Protein AF-A0A8X6FTD4-F1 (afdb_monomer)

Structure (mmCIF, N/CA/C/O backbone):
data_AF-A0A8X6FTD4-F1
#
_entry.id   AF-A0A8X6FTD4-F1
#
loop_
_atom_site.group_PDB
_atom_site.id
_atom_site.type_symbol
_atom_site.label_atom_id
_atom_site.label_alt_id
_atom_site.label_comp_id
_atom_site.label_asym_id
_atom_site.label_entity_id
_atom_site.label_seq_id
_atom_site.pdbx_PDB_ins_code
_atom_site.Cartn_x
_atom_site.Cartn_y
_atom_site.Cartn_z
_atom_site.occupancy
_atom_site.B_iso_or_equiv
_atom_site.auth_seq_id
_atom_site.auth_comp_id
_atom_site.auth_asym_id
_atom_site.auth_atom_id
_atom_site.pdbx_PDB_model_num
ATOM 1 N N . MET A 1 1 ? -2.371 -0.658 11.618 1.00 92.00 1 MET A N 1
ATOM 2 C CA . MET A 1 1 ? -3.410 -0.978 12.614 1.00 92.00 1 MET A CA 1
ATOM 3 C C . MET A 1 1 ? -3.748 0.260 13.423 1.00 92.00 1 MET A C 1
ATOM 5 O O . MET A 1 1 ? -2.853 1.055 13.684 1.00 92.00 1 MET A O 1
ATOM 9 N N . ASP A 1 2 ? -5.018 0.422 13.774 1.00 96.94 2 ASP A N 1
ATOM 10 C CA . ASP A 1 2 ? -5.541 1.412 14.714 1.00 96.94 2 ASP A CA 1
ATOM 11 C C . ASP A 1 2 ? -6.190 0.680 15.895 1.00 96.94 2 ASP A C 1
ATOM 13 O O . ASP A 1 2 ? -7.326 0.222 15.815 1.00 96.94 2 ASP A O 1
ATOM 17 N N . GLN A 1 3 ? -5.447 0.540 16.994 1.00 96.56 3 GLN A N 1
ATOM 18 C CA . GLN A 1 3 ? -5.896 -0.225 18.162 1.00 96.56 3 GLN A CA 1
ATOM 19 C C . GLN A 1 3 ? -6.945 0.512 19.007 1.00 96.56 3 GLN A C 1
ATOM 21 O O . GLN A 1 3 ? -7.425 -0.047 19.988 1.00 96.56 3 GLN A O 1
ATOM 26 N N . SER A 1 4 ? -7.301 1.749 18.644 1.00 97.31 4 SER A N 1
ATOM 27 C CA . SER A 1 4 ? -8.385 2.484 19.303 1.00 97.31 4 SER A CA 1
ATOM 28 C C . SER A 1 4 ? -9.783 2.056 18.838 1.00 97.31 4 SER A C 1
ATOM 30 O O . SER A 1 4 ? -10.765 2.408 19.483 1.00 97.31 4 SER A O 1
ATOM 32 N N . VAL A 1 5 ? -9.879 1.285 17.747 1.00 97.75 5 VAL A N 1
ATOM 33 C CA . VAL A 1 5 ? -11.137 0.787 17.169 1.00 97.75 5 VAL A CA 1
ATOM 34 C C . VAL A 1 5 ? -11.342 -0.676 17.553 1.00 97.75 5 VAL A C 1
ATOM 36 O O . VAL A 1 5 ? -10.403 -1.467 17.495 1.00 97.75 5 VAL A O 1
ATOM 39 N N . TYR A 1 6 ? -12.557 -1.071 17.940 1.00 97.81 6 TYR A N 1
ATOM 40 C CA . TYR A 1 6 ? -12.840 -2.477 18.226 1.00 97.81 6 TYR A CA 1
ATOM 41 C C . TYR A 1 6 ? -13.009 -3.270 16.914 1.00 97.81 6 TYR A C 1
ATOM 43 O O . TYR A 1 6 ? -13.801 -2.873 16.057 1.00 97.81 6 TYR A O 1
ATOM 51 N N . PRO A 1 7 ? -12.314 -4.408 16.724 1.00 97.19 7 PRO A N 1
ATOM 52 C CA . PRO A 1 7 ? -12.304 -5.119 15.443 1.00 97.19 7 PRO A CA 1
ATOM 53 C C . PRO A 1 7 ? -13.667 -5.681 15.025 1.00 97.19 7 PRO A C 1
ATOM 55 O O . PRO A 1 7 ? -13.900 -5.847 13.832 1.00 97.19 7 PRO A O 1
ATOM 58 N N . CYS A 1 8 ? -14.567 -5.976 15.970 1.00 97.69 8 CYS A N 1
ATOM 59 C CA . CYS A 1 8 ? -15.913 -6.452 15.637 1.00 97.69 8 CYS A CA 1
ATOM 60 C C . CYS A 1 8 ? -16.863 -5.324 15.202 1.00 97.69 8 CYS A C 1
ATOM 62 O O . CYS A 1 8 ? -17.918 -5.622 14.652 1.00 97.69 8 CYS A O 1
ATOM 64 N N . GLU A 1 9 ? -16.516 -4.060 15.461 1.00 97.88 9 GLU A N 1
ATOM 65 C CA . GLU A 1 9 ? -17.309 -2.898 15.040 1.00 97.88 9 GLU A CA 1
ATOM 66 C C . GLU A 1 9 ? -16.866 -2.402 13.661 1.00 97.88 9 GLU A C 1
ATOM 68 O O . GLU A 1 9 ? -17.701 -2.200 12.783 1.00 97.88 9 GLU A O 1
ATOM 73 N N . ASP A 1 10 ? -15.553 -2.264 13.448 1.00 97.69 10 ASP A N 1
ATOM 74 C CA . ASP A 1 10 ? -14.978 -1.905 12.150 1.00 97.69 10 ASP A CA 1
ATOM 75 C C . ASP A 1 10 ? -13.591 -2.538 11.978 1.00 97.69 10 ASP A C 1
ATOM 77 O O . ASP A 1 10 ? -12.547 -1.983 12.341 1.00 97.69 10 ASP A O 1
ATOM 81 N N . PHE A 1 11 ? -13.581 -3.739 11.402 1.00 97.94 11 PHE A N 1
ATOM 82 C CA . PHE A 1 11 ? -12.346 -4.475 11.156 1.00 97.94 11 PHE A CA 1
ATOM 83 C C . PHE A 1 11 ? -11.428 -3.768 10.150 1.00 97.94 11 PHE A C 1
ATOM 85 O O . PHE A 1 11 ? -10.202 -3.857 10.265 1.00 97.94 11 PHE A O 1
ATOM 92 N N . TYR A 1 12 ? -11.997 -3.060 9.168 1.00 96.12 12 TYR A N 1
ATOM 93 C CA . TYR A 1 12 ? -11.214 -2.371 8.146 1.00 96.12 12 TYR A CA 1
ATOM 94 C C . TYR A 1 12 ? -10.408 -1.232 8.771 1.00 96.12 12 TYR A C 1
ATOM 96 O O . TYR A 1 12 ? -9.188 -1.155 8.587 1.00 96.12 12 TYR A O 1
ATOM 104 N N . GLN A 1 13 ? -11.060 -0.408 9.591 1.00 97.19 13 GLN A N 1
ATOM 105 C CA . GLN A 1 13 ? -10.394 0.670 10.306 1.00 97.19 13 GLN A CA 1
ATOM 106 C C . GLN A 1 13 ? -9.450 0.143 11.395 1.00 97.19 13 GLN A C 1
ATOM 108 O O . GLN A 1 13 ? -8.352 0.675 11.549 1.00 97.19 13 GLN A O 1
ATOM 113 N N . TYR A 1 14 ? -9.784 -0.946 12.089 1.00 98.06 14 TYR A N 1
ATOM 114 C CA . TYR A 1 14 ? -8.854 -1.584 13.026 1.00 98.06 14 TYR A CA 1
ATOM 115 C C . TYR A 1 14 ? -7.560 -2.057 12.340 1.00 98.06 14 TYR A C 1
ATOM 117 O O . TYR A 1 14 ? -6.448 -1.743 12.777 1.00 98.06 14 TYR A O 1
ATOM 125 N N . ALA A 1 15 ? -7.665 -2.782 11.225 1.00 97.38 15 ALA A N 1
ATOM 126 C CA . ALA A 1 15 ? -6.500 -3.326 10.532 1.00 97.38 15 ALA A CA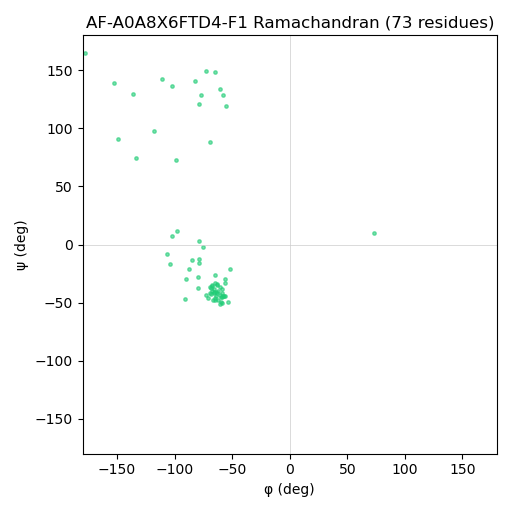 1
ATOM 127 C C . ALA A 1 15 ? -5.681 -2.221 9.834 1.00 97.38 15 ALA A C 1
ATOM 129 O O . ALA A 1 15 ? -4.451 -2.150 9.975 1.00 97.38 15 ALA A O 1
ATOM 130 N N . GLY A 1 16 ? 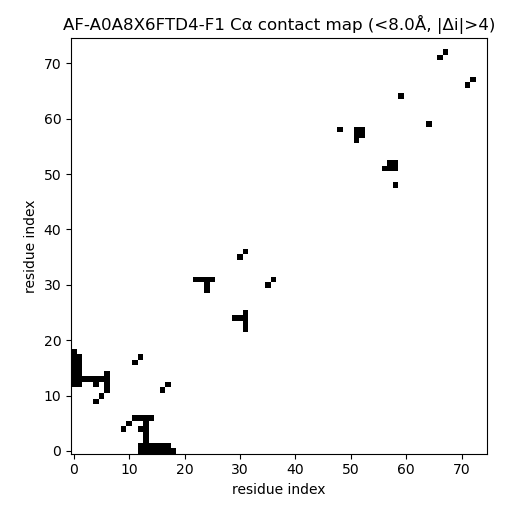-6.362 -1.322 9.117 1.00 95.00 16 GLY A N 1
ATOM 131 C CA . GLY A 1 16 ? -5.757 -0.348 8.206 1.00 95.00 16 GLY A CA 1
ATOM 132 C C . GLY A 1 16 ? -5.688 1.094 8.712 1.00 95.00 16 GLY A C 1
ATOM 133 O O . GLY A 1 16 ? -4.882 1.868 8.200 1.00 95.00 16 GLY A O 1
ATOM 134 N N . GLY A 1 17 ? -6.451 1.467 9.739 1.00 95.19 17 GLY A N 1
ATOM 135 C CA . GLY A 1 17 ? -6.696 2.865 10.121 1.00 95.19 17 GLY A CA 1
ATOM 136 C C . GLY A 1 17 ? -5.446 3.673 10.454 1.00 95.19 17 GLY A C 1
ATOM 137 O O . GLY A 1 17 ? -5.322 4.822 10.041 1.00 95.19 17 GLY A O 1
ATOM 138 N N . GLY A 1 18 ? -4.463 3.063 11.123 1.00 95.81 18 GLY A N 1
ATOM 139 C CA . GLY A 1 18 ? -3.176 3.716 11.385 1.00 95.81 18 GLY A CA 1
ATOM 140 C C . GLY A 1 18 ? -2.396 4.047 10.106 1.00 95.81 18 GLY A C 1
ATOM 141 O O . GLY A 1 18 ? -1.759 5.092 10.032 1.00 95.81 18 GLY A O 1
ATOM 142 N N . TRP A 1 19 ? -2.482 3.196 9.076 1.00 94.38 19 TRP A N 1
ATOM 143 C CA . TRP A 1 19 ? -1.854 3.468 7.781 1.00 94.38 19 TRP A CA 1
ATOM 144 C C . TRP A 1 19 ? -2.615 4.565 7.032 1.00 94.38 19 TRP A C 1
ATOM 146 O O . TRP A 1 19 ? -1.978 5.489 6.543 1.00 94.38 19 TRP A O 1
ATOM 156 N N . ILE A 1 20 ? -3.954 4.521 7.027 1.00 92.25 20 ILE A N 1
ATOM 157 C CA . ILE A 1 20 ? -4.813 5.548 6.407 1.00 92.25 20 ILE A CA 1
ATOM 158 C C . ILE A 1 20 ? -4.516 6.935 6.995 1.00 92.25 20 ILE A C 1
ATOM 160 O O . ILE A 1 20 ? -4.340 7.896 6.253 1.00 92.25 20 ILE A O 1
ATOM 164 N N . LYS A 1 21 ? -4.384 7.039 8.325 1.00 92.06 21 LYS A N 1
ATOM 165 C CA . LYS A 1 21 ? -4.031 8.293 9.016 1.00 92.06 21 LYS A CA 1
ATOM 166 C C . LYS A 1 21 ? -2.664 8.844 8.599 1.00 92.06 21 LYS A C 1
ATOM 168 O O . LYS A 1 21 ? -2.497 10.055 8.529 1.00 92.06 21 LYS A O 1
ATOM 173 N N . 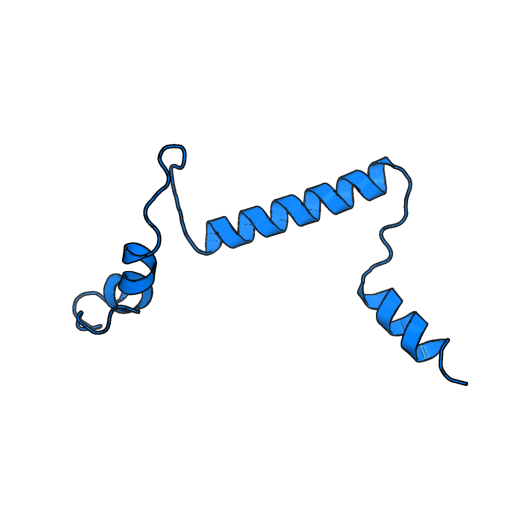ALA A 1 22 ? -1.693 7.968 8.349 1.00 93.75 22 ALA A N 1
ATOM 174 C CA . ALA A 1 22 ? -0.334 8.351 7.970 1.00 93.75 22 ALA A CA 1
ATOM 175 C C . ALA A 1 22 ? -0.160 8.599 6.459 1.00 93.75 22 ALA A C 1
ATOM 177 O O . ALA A 1 22 ? 0.861 9.141 6.051 1.00 93.75 22 ALA A O 1
ATOM 178 N N . ASN A 1 23 ? -1.126 8.187 5.633 1.00 90.69 23 ASN A N 1
ATOM 179 C CA . ASN A 1 23 ? -1.012 8.167 4.177 1.00 90.69 23 ASN A CA 1
ATOM 180 C C . ASN A 1 23 ? -2.269 8.765 3.537 1.00 90.69 23 ASN A C 1
ATOM 182 O O . ASN A 1 23 ? -3.119 8.048 3.006 1.00 90.69 23 ASN A O 1
ATOM 186 N N . SER A 1 24 ? -2.396 10.089 3.606 1.00 86.94 24 SER A N 1
ATOM 187 C CA . SER A 1 24 ? -3.482 10.806 2.940 1.00 86.94 24 SER A CA 1
ATOM 188 C C . SER A 1 24 ? -3.380 10.686 1.421 1.00 86.94 24 SER A C 1
ATOM 190 O O . SER A 1 24 ?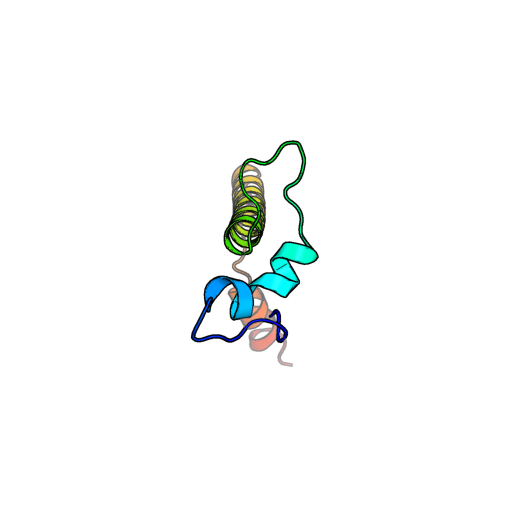 -2.281 10.654 0.865 1.00 86.94 24 SER A O 1
ATOM 192 N N . LEU A 1 25 ? -4.531 10.688 0.750 1.00 87.62 25 LEU A N 1
ATOM 193 C CA . LEU A 1 25 ? -4.596 10.741 -0.706 1.00 87.62 25 LEU A CA 1
ATOM 194 C C . LEU A 1 25 ? -3.881 12.001 -1.222 1.00 87.62 25 LEU A C 1
ATOM 196 O O . LEU A 1 25 ? -4.152 13.105 -0.746 1.00 87.62 25 LEU A O 1
ATOM 200 N N . GLN A 1 26 ? -2.963 11.829 -2.172 1.00 81.88 26 GLN A N 1
ATOM 201 C CA . GLN A 1 26 ? -2.263 12.939 -2.819 1.00 81.88 26 GLN A CA 1
ATOM 202 C C . GLN A 1 26 ? -3.218 13.678 -3.771 1.00 81.88 26 GLN A C 1
ATOM 204 O O . GLN A 1 26 ? -4.117 13.068 -4.346 1.00 81.88 26 GLN A O 1
ATOM 209 N N . GLU A 1 27 ? -3.031 14.988 -3.955 1.00 82.94 27 GLU A N 1
ATOM 210 C CA . GLU A 1 27 ? -3.981 15.872 -4.662 1.00 82.94 27 GLU A CA 1
ATOM 211 C C . GLU A 1 27 ? -4.308 15.425 -6.100 1.00 82.94 27 GLU A C 1
ATOM 213 O O . GLU A 1 27 ? -5.410 15.645 -6.600 1.00 82.94 27 GLU A O 1
ATOM 218 N N . ASN A 1 28 ? -3.366 14.762 -6.768 1.00 87.25 28 ASN A N 1
ATOM 219 C CA . ASN A 1 28 ? -3.486 14.303 -8.150 1.00 87.25 28 ASN A CA 1
ATOM 220 C C . ASN A 1 28 ? -3.783 12.800 -8.287 1.00 87.25 28 ASN A C 1
ATOM 222 O O . ASN A 1 28 ? -3.779 12.276 -9.405 1.00 87.25 28 ASN A O 1
ATOM 226 N N . GLU A 1 29 ? -4.047 12.098 -7.188 1.00 85.38 29 GLU A N 1
ATOM 227 C CA . GLU A 1 29 ? -4.348 10.672 -7.200 1.00 85.38 29 GLU A CA 1
ATOM 228 C C . GLU A 1 29 ? -5.811 10.416 -6.840 1.00 85.38 29 GLU A C 1
ATOM 230 O O . GLU A 1 29 ? -6.406 11.086 -6.004 1.00 85.38 29 GLU A O 1
ATOM 235 N N . ARG A 1 30 ? -6.420 9.423 -7.496 1.00 88.94 30 ARG A N 1
ATOM 236 C CA . ARG A 1 30 ? -7.797 8.993 -7.194 1.00 88.94 30 ARG A CA 1
ATOM 237 C C . ARG A 1 30 ? -7.854 7.935 -6.095 1.00 88.94 30 ARG A C 1
ATOM 239 O O . ARG A 1 30 ? -8.905 7.734 -5.497 1.00 88.94 30 ARG A O 1
ATOM 246 N N . ASP A 1 31 ? -6.744 7.243 -5.871 1.00 88.69 31 ASP A N 1
ATOM 247 C CA . ASP A 1 31 ? -6.602 6.137 -4.940 1.00 88.69 31 ASP A CA 1
ATOM 248 C C . ASP A 1 31 ? -5.154 6.024 -4.441 1.00 88.69 31 ASP A C 1
ATOM 250 O O . ASP A 1 31 ? -4.202 6.151 -5.213 1.00 88.69 31 ASP A O 1
ATOM 254 N N . TRP A 1 32 ? -4.997 5.745 -3.147 1.00 90.31 32 TRP A N 1
ATOM 255 C CA . TRP A 1 32 ? -3.709 5.479 -2.513 1.00 90.31 32 TRP A CA 1
ATOM 256 C C . TRP A 1 32 ? -3.849 4.285 -1.573 1.00 90.31 32 TRP A C 1
ATOM 258 O O . TRP A 1 32 ? -4.783 4.200 -0.774 1.00 90.31 32 TRP A O 1
ATOM 268 N N . GLY A 1 33 ? -2.949 3.317 -1.703 1.00 91.25 33 GLY A N 1
ATOM 269 C CA . GLY A 1 33 ? -3.055 2.042 -1.007 1.00 91.25 33 GLY A CA 1
ATOM 270 C C . GLY A 1 33 ? -1.872 1.132 -1.297 1.00 91.25 33 GLY A C 1
ATOM 271 O O . GLY A 1 33 ? -1.164 1.305 -2.285 1.00 91.25 33 GLY A O 1
ATOM 272 N N . ARG A 1 34 ? -1.709 0.084 -0.488 1.00 90.00 34 ARG A N 1
ATOM 273 C CA . ARG A 1 34 ? -0.632 -0.911 -0.656 1.00 90.00 34 ARG A CA 1
ATOM 274 C C . ARG A 1 34 ? -0.625 -1.573 -2.044 1.00 90.00 34 ARG A C 1
ATOM 276 O O . ARG A 1 34 ? 0.434 -1.870 -2.585 1.00 90.00 34 ARG A O 1
ATOM 283 N N . ASN A 1 35 ? -1.797 -1.759 -2.655 1.00 90.81 35 ASN A N 1
ATOM 284 C CA . ASN A 1 35 ? -1.898 -2.291 -4.020 1.00 90.81 35 ASN A CA 1
ATOM 285 C C . ASN A 1 35 ? -1.366 -1.304 -5.068 1.00 90.81 35 ASN A C 1
ATOM 287 O O . ASN A 1 35 ? -0.727 -1.724 -6.029 1.00 90.81 35 ASN A O 1
ATOM 291 N N . LYS A 1 36 ? -1.599 0.001 -4.870 1.00 92.00 36 LYS A N 1
ATOM 292 C CA . LYS A 1 36 ? -1.061 1.069 -5.719 1.00 92.00 36 LYS A CA 1
ATOM 293 C C . LYS A 1 36 ? 0.462 1.110 -5.615 1.00 92.00 36 LYS A C 1
ATOM 295 O O . LYS A 1 36 ? 1.126 1.121 -6.645 1.00 92.00 36 LYS A O 1
ATOM 300 N N . GLU A 1 37 ? 1.008 1.043 -4.397 1.00 91.50 37 GLU A N 1
ATOM 301 C CA . GLU A 1 37 ? 2.458 0.951 -4.162 1.00 91.50 37 GLU A CA 1
ATOM 302 C C . GLU A 1 37 ? 3.069 -0.220 -4.946 1.00 91.50 37 GLU A C 1
ATOM 304 O O . GLU A 1 37 ? 4.031 -0.043 -5.692 1.00 91.50 37 GLU A O 1
ATOM 309 N N . LEU A 1 38 ? 2.468 -1.411 -4.840 1.00 95.19 38 LEU A N 1
ATOM 310 C CA . LEU A 1 38 ? 2.935 -2.595 -5.559 1.00 95.19 38 LEU A CA 1
ATOM 311 C C . LEU A 1 38 ? 2.818 -2.433 -7.082 1.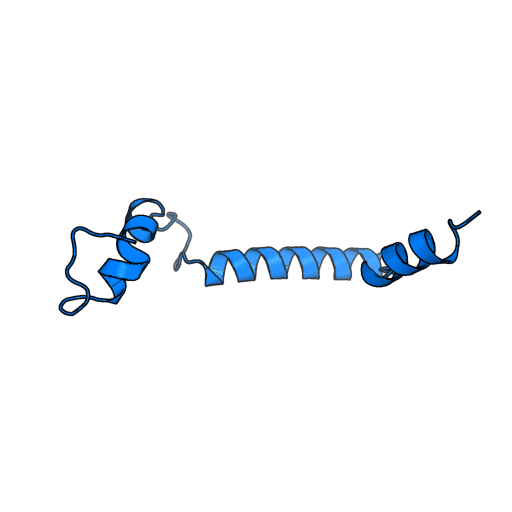00 95.19 38 LEU A C 1
ATOM 313 O O . LEU A 1 38 ? 3.731 -2.812 -7.813 1.00 95.19 38 LEU A O 1
ATOM 317 N N . ALA A 1 39 ? 1.724 -1.848 -7.572 1.00 94.75 39 ALA A N 1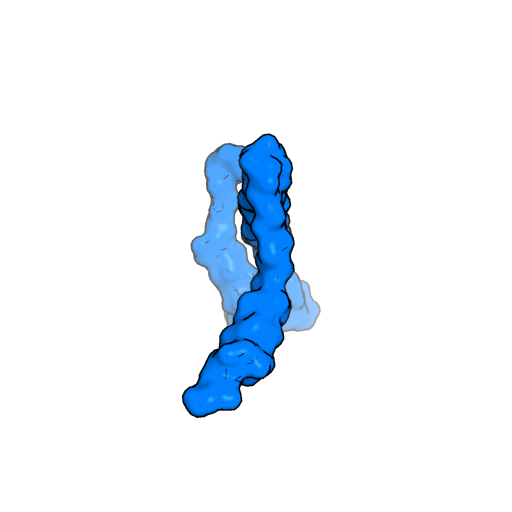
ATOM 318 C CA . ALA A 1 39 ? 1.537 -1.582 -8.994 1.00 94.75 39 ALA A CA 1
ATOM 319 C C . ALA A 1 39 ? 2.594 -0.609 -9.540 1.00 94.75 39 ALA A C 1
AT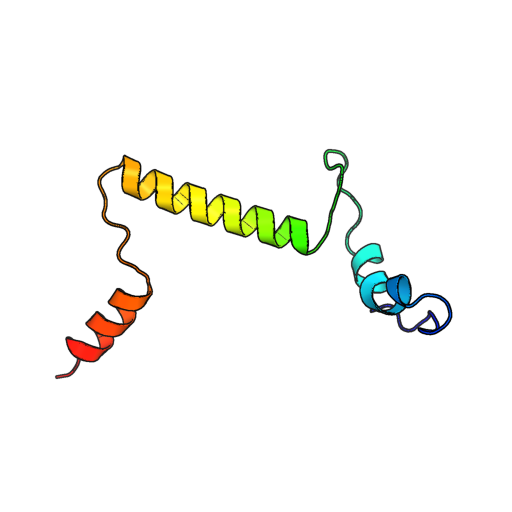OM 321 O O . ALA A 1 39 ? 3.116 -0.830 -10.631 1.00 94.75 39 ALA A O 1
ATOM 322 N N . ILE A 1 40 ? 2.946 0.426 -8.772 1.00 93.62 40 ILE A N 1
ATOM 323 C CA . ILE A 1 40 ? 4.007 1.378 -9.118 1.00 93.62 40 ILE A CA 1
ATOM 324 C C . ILE A 1 40 ? 5.353 0.653 -9.224 1.00 93.62 40 ILE A C 1
ATOM 326 O O . ILE A 1 40 ? 6.052 0.809 -10.225 1.00 93.62 40 ILE A O 1
ATOM 330 N N . ILE A 1 41 ? 5.698 -0.180 -8.237 1.00 96.19 41 ILE A N 1
ATOM 331 C CA . ILE A 1 41 ? 6.942 -0.964 -8.253 1.00 96.19 41 ILE A CA 1
ATOM 332 C C . ILE A 1 41 ? 6.981 -1.876 -9.484 1.00 96.19 41 ILE A C 1
ATOM 334 O O . ILE A 1 41 ? 7.939 -1.827 -10.256 1.00 96.19 41 ILE A O 1
ATOM 338 N N . ASN A 1 42 ? 5.912 -2.640 -9.722 1.00 96.69 42 ASN A N 1
ATOM 339 C CA . ASN A 1 42 ? 5.812 -3.536 -10.873 1.00 96.69 42 ASN A CA 1
ATOM 340 C C . ASN A 1 42 ? 5.952 -2.782 -12.199 1.00 96.69 42 ASN A C 1
ATOM 342 O O . ASN A 1 42 ? 6.646 -3.240 -13.104 1.00 96.69 42 ASN A O 1
ATOM 346 N N . TYR A 1 43 ? 5.325 -1.611 -12.316 1.00 96.50 43 TYR A N 1
ATOM 347 C CA . TYR A 1 43 ? 5.425 -0.772 -13.504 1.00 96.50 43 TYR A CA 1
ATOM 348 C C . TYR A 1 43 ? 6.867 -0.338 -13.787 1.00 96.50 43 TYR A C 1
ATOM 350 O O . TYR A 1 43 ? 7.312 -0.414 -14.932 1.00 96.50 43 TYR A O 1
ATOM 358 N N . TYR A 1 44 ? 7.621 0.069 -12.762 1.00 96.31 44 TYR A N 1
ATOM 359 C CA . TYR A 1 44 ? 9.030 0.427 -12.932 1.00 96.31 44 TYR A CA 1
ATOM 360 C C . TYR A 1 44 ? 9.904 -0.776 -13.285 1.00 96.31 44 TYR A C 1
ATOM 362 O O . TYR A 1 44 ? 10.756 -0.660 -14.166 1.00 96.31 44 TYR A O 1
ATOM 370 N N . SER A 1 45 ? 9.662 -1.939 -12.676 1.00 94.12 45 SER A N 1
ATOM 371 C CA . SER A 1 45 ? 10.354 -3.177 -13.048 1.00 94.12 45 SER A CA 1
ATOM 372 C C . SER A 1 45 ? 10.098 -3.547 -14.510 1.00 94.12 45 SER A C 1
ATOM 374 O O . SER A 1 45 ? 11.039 -3.846 -15.240 1.00 94.12 45 SER A O 1
ATOM 376 N N . LEU A 1 46 ? 8.847 -3.459 -14.969 1.00 95.00 46 LEU A N 1
ATOM 377 C CA . LEU A 1 46 ? 8.495 -3.715 -16.366 1.00 95.00 46 LEU A CA 1
ATOM 378 C C . LEU A 1 46 ? 9.139 -2.699 -17.309 1.00 95.00 46 LEU A C 1
ATOM 380 O O . LEU A 1 46 ? 9.701 -3.093 -18.326 1.00 95.00 46 LEU A O 1
ATOM 384 N N . LYS A 1 47 ? 9.111 -1.405 -16.968 1.00 95.19 47 LYS A N 1
ATOM 385 C CA . LYS A 1 47 ? 9.800 -0.372 -17.752 1.00 95.19 47 LYS A CA 1
ATOM 386 C C . LYS A 1 47 ? 11.284 -0.662 -17.907 1.00 95.19 47 LYS A C 1
ATOM 388 O O . LYS A 1 47 ? 11.804 -0.525 -19.008 1.00 95.19 47 LYS A O 1
ATOM 393 N N . TYR A 1 48 ? 11.943 -1.059 -16.824 1.00 90.56 48 TYR A N 1
ATOM 394 C CA . TYR A 1 48 ? 13.352 -1.419 -16.853 1.00 90.56 48 TYR A CA 1
ATOM 395 C C . TYR A 1 48 ? 13.606 -2.603 -17.791 1.00 90.56 48 TYR A C 1
ATOM 397 O O . TYR A 1 48 ? 14.428 -2.494 -18.695 1.00 90.56 48 TYR A O 1
ATOM 405 N N . VAL A 1 49 ? 12.853 -3.698 -17.639 1.00 90.75 49 VAL A N 1
ATOM 406 C CA . VAL A 1 49 ? 12.992 -4.884 -18.500 1.00 90.75 49 VAL A CA 1
ATOM 407 C C . VAL A 1 49 ? 12.774 -4.528 -19.973 1.00 90.75 49 VAL A C 1
ATOM 409 O O . VAL A 1 49 ? 13.557 -4.940 -20.824 1.00 90.75 49 VAL A O 1
ATOM 412 N N . LEU A 1 50 ? 11.746 -3.732 -20.280 1.00 92.38 50 LEU A N 1
ATOM 413 C CA . LEU A 1 50 ? 11.452 -3.310 -21.650 1.00 92.38 50 LEU A CA 1
ATOM 414 C C . LEU A 1 50 ? 12.546 -2.411 -22.236 1.00 92.38 50 LEU A C 1
ATOM 416 O O . LEU A 1 50 ? 12.862 -2.560 -23.411 1.00 92.38 50 LEU A O 1
ATOM 420 N N . ALA A 1 51 ? 13.129 -1.511 -21.439 1.00 90.38 51 ALA A N 1
ATOM 421 C CA . ALA A 1 51 ? 14.238 -0.668 -21.880 1.00 90.38 51 ALA A CA 1
ATOM 422 C C . ALA A 1 51 ? 15.482 -1.507 -22.206 1.00 90.38 51 ALA A C 1
ATOM 424 O O . ALA A 1 51 ? 16.036 -1.380 -23.290 1.00 90.38 51 ALA A O 1
ATOM 425 N N . VAL A 1 52 ? 15.855 -2.433 -21.317 1.00 86.88 52 VAL A N 1
ATOM 426 C CA . VAL A 1 52 ? 17.003 -3.332 -21.527 1.00 86.88 52 VAL A CA 1
ATOM 427 C C . VAL A 1 52 ? 16.829 -4.166 -22.800 1.00 86.88 52 VAL A C 1
ATOM 429 O O . VAL A 1 52 ? 17.746 -4.245 -23.613 1.00 86.88 52 VAL A O 1
ATOM 432 N N . VAL A 1 53 ? 15.637 -4.736 -23.013 1.00 88.00 53 VAL A N 1
ATOM 433 C CA . VAL A 1 53 ? 15.331 -5.510 -24.228 1.00 88.00 53 VAL A CA 1
ATOM 434 C C . VAL A 1 53 ? 15.340 -4.628 -25.482 1.00 88.00 53 VAL A C 1
ATOM 436 O O . VAL A 1 53 ? 15.848 -5.059 -26.516 1.00 88.00 53 VAL A O 1
ATOM 439 N N . ALA A 1 54 ? 14.803 -3.404 -25.415 1.00 90.81 54 ALA A N 1
ATOM 440 C CA . ALA A 1 54 ? 14.808 -2.466 -26.541 1.00 90.81 54 ALA A CA 1
ATOM 441 C C . ALA A 1 54 ? 16.230 -2.050 -26.952 1.00 90.81 54 ALA A C 1
ATOM 443 O O . ALA A 1 54 ? 16.500 -1.903 -28.143 1.00 90.81 54 ALA A O 1
ATOM 444 N N . ASP A 1 55 ? 17.142 -1.947 -25.986 1.00 89.94 55 ASP A N 1
ATOM 445 C CA . ASP A 1 55 ? 18.558 -1.644 -26.212 1.00 89.94 55 ASP A CA 1
ATOM 446 C C . ASP A 1 55 ? 19.366 -2.868 -26.695 1.00 89.94 55 ASP A C 1
ATOM 448 O O . ASP A 1 55 ? 20.579 -2.790 -26.890 1.00 89.94 55 ASP A O 1
ATOM 452 N N . GLY A 1 56 ? 18.709 -4.016 -26.905 1.00 76.25 56 GLY A N 1
ATOM 453 C CA . GLY A 1 56 ? 19.340 -5.258 -27.356 1.00 76.25 56 GLY A CA 1
ATOM 454 C C . GLY A 1 56 ? 20.180 -5.954 -26.281 1.00 76.25 56 GLY A C 1
ATOM 455 O O . GLY A 1 56 ? 20.896 -6.909 -26.587 1.00 76.25 56 GLY 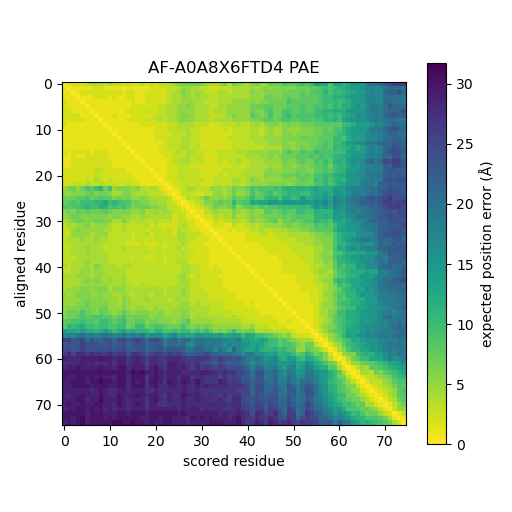A O 1
ATOM 456 N N . ALA A 1 57 ? 20.099 -5.499 -25.030 1.00 73.19 57 ALA A N 1
ATOM 457 C CA . ALA A 1 57 ? 20.757 -6.134 -23.903 1.00 73.19 57 ALA A CA 1
ATOM 458 C C . ALA A 1 57 ? 19.917 -7.315 -23.391 1.00 73.19 57 ALA A C 1
ATOM 460 O O . ALA A 1 57 ? 18.686 -7.274 -23.327 1.00 73.19 57 ALA A O 1
ATOM 461 N N . VAL A 1 58 ? 20.594 -8.399 -23.015 1.00 65.31 58 VAL A N 1
ATOM 462 C CA . VAL A 1 58 ? 19.945 -9.550 -22.387 1.00 65.31 58 VAL A CA 1
ATOM 463 C C . VAL A 1 58 ? 19.703 -9.201 -20.921 1.00 65.31 58 VAL A C 1
ATOM 465 O O . VAL A 1 58 ? 20.642 -8.914 -20.179 1.00 65.31 58 VAL A O 1
ATOM 468 N N . VAL A 1 59 ? 18.439 -9.221 -20.491 1.00 62.66 59 VAL A N 1
ATOM 469 C CA . VAL A 1 59 ? 18.105 -9.279 -19.064 1.00 62.66 59 VAL A CA 1
ATOM 470 C C . VAL A 1 59 ? 18.507 -10.658 -18.554 1.00 62.66 59 VAL A C 1
ATOM 472 O O . VAL A 1 59 ? 17.714 -11.598 -18.582 1.00 62.66 59 VAL A O 1
ATOM 475 N N . GLU A 1 60 ? 19.754 -10.795 -18.113 1.00 59.19 60 GLU A N 1
ATOM 476 C CA . GLU A 1 60 ? 20.167 -11.974 -17.358 1.00 59.19 60 GLU A CA 1
ATOM 477 C C . GLU A 1 60 ? 19.228 -12.095 -16.149 1.00 59.19 60 GLU A C 1
ATOM 479 O O . GLU A 1 60 ? 19.129 -11.152 -15.350 1.00 59.19 60 GLU A O 1
ATOM 484 N N . PRO A 1 61 ? 18.467 -13.195 -16.005 1.00 59.62 61 PRO A N 1
ATOM 485 C CA . PRO A 1 61 ? 17.573 -13.330 -14.874 1.00 59.62 61 PRO A CA 1
ATOM 486 C C . PRO A 1 61 ? 18.426 -13.278 -13.608 1.00 59.62 61 PRO A C 1
ATOM 488 O O . PRO A 1 61 ? 19.444 -13.957 -13.509 1.00 59.62 61 PRO A O 1
ATOM 491 N N . VAL A 1 62 ? 18.002 -12.496 -12.615 1.00 56.41 62 VAL A N 1
ATOM 492 C CA . VAL A 1 62 ? 18.702 -12.315 -11.325 1.00 56.41 62 VAL A CA 1
ATOM 493 C C . VAL A 1 62 ? 19.030 -13.660 -10.640 1.00 56.41 62 VAL A C 1
ATOM 495 O O . VAL A 1 62 ? 19.956 -13.767 -9.841 1.00 56.41 62 VAL A O 1
ATOM 498 N N . VAL A 1 63 ? 18.301 -14.717 -11.012 1.00 54.34 63 VAL A N 1
ATOM 499 C CA . VAL A 1 63 ? 18.511 -16.116 -10.616 1.00 54.34 63 VAL A CA 1
ATOM 500 C C . VAL A 1 63 ? 19.809 -16.710 -11.191 1.00 54.34 63 VAL A C 1
ATOM 502 O O . VAL A 1 63 ? 20.474 -17.486 -10.512 1.00 54.34 63 VAL A O 1
ATOM 505 N N . MET A 1 64 ? 20.215 -16.337 -12.406 1.00 51.34 64 MET A N 1
ATOM 506 C CA . MET A 1 64 ? 21.414 -16.864 -13.063 1.00 51.34 64 MET A CA 1
ATOM 507 C C . MET A 1 64 ? 22.700 -16.212 -12.557 1.00 51.34 64 MET A C 1
ATOM 509 O O . MET A 1 64 ? 23.713 -16.893 -12.501 1.00 51.34 64 MET A O 1
ATOM 513 N N . ILE A 1 65 ? 22.662 -14.963 -12.078 1.00 56.81 65 ILE A N 1
ATOM 514 C CA . ILE A 1 65 ? 23.811 -14.347 -11.387 1.00 56.81 65 ILE A CA 1
ATOM 515 C C . ILE A 1 65 ? 24.132 -15.121 -10.103 1.00 56.81 65 ILE A C 1
ATOM 517 O O . ILE A 1 65 ? 25.297 -15.403 -9.833 1.00 56.81 65 ILE A O 1
ATOM 521 N N . LEU A 1 66 ? 23.114 -15.535 -9.341 1.00 53.72 66 LEU A N 1
ATOM 522 C CA . LEU A 1 66 ? 23.328 -16.339 -8.136 1.00 53.72 66 LEU A CA 1
ATOM 523 C C . LEU A 1 66 ? 23.904 -17.723 -8.482 1.00 53.72 66 LEU A C 1
ATOM 525 O O . LEU A 1 66 ? 24.833 -18.181 -7.825 1.00 53.72 66 LEU A O 1
ATOM 529 N N . VAL A 1 67 ? 23.410 -18.368 -9.545 1.00 56.50 67 VAL A N 1
ATOM 530 C CA . VAL A 1 67 ? 23.923 -19.674 -9.995 1.00 56.50 67 VAL A CA 1
ATOM 531 C C . VAL A 1 67 ? 25.336 -19.555 -10.572 1.00 56.50 67 VAL A C 1
ATOM 533 O O . VAL A 1 67 ? 26.181 -20.372 -10.244 1.00 56.50 67 VAL A O 1
ATOM 536 N N . VAL A 1 68 ? 25.648 -18.534 -11.368 1.00 58.75 68 VAL A N 1
ATOM 537 C CA . VAL A 1 68 ? 26.981 -18.335 -11.961 1.00 58.75 68 VAL A CA 1
ATOM 538 C C . VAL A 1 68 ? 28.018 -17.978 -10.895 1.00 58.75 68 VAL A C 1
ATOM 540 O O . VAL A 1 68 ? 29.098 -18.558 -10.895 1.00 58.75 68 VAL A O 1
ATOM 543 N N . VAL A 1 69 ? 27.696 -17.101 -9.939 1.00 62.56 69 VAL A N 1
ATOM 544 C CA . VAL A 1 69 ? 28.629 -16.743 -8.855 1.00 62.56 69 VAL A CA 1
ATOM 545 C C . VAL A 1 69 ? 28.870 -17.924 -7.905 1.00 62.56 69 VAL A C 1
ATOM 547 O O . VAL A 1 69 ? 29.995 -18.112 -7.454 1.00 62.56 69 VAL A O 1
ATOM 550 N N . ILE A 1 70 ? 27.859 -18.761 -7.640 1.00 59.12 70 ILE A N 1
ATOM 551 C CA . ILE A 1 70 ? 28.002 -19.939 -6.765 1.00 59.12 70 ILE A CA 1
ATOM 552 C C . ILE A 1 70 ? 28.652 -21.132 -7.493 1.00 59.12 70 ILE A C 1
ATOM 554 O O . ILE A 1 70 ? 29.435 -21.854 -6.884 1.00 59.12 70 ILE A O 1
ATOM 558 N N . VAL A 1 71 ? 28.351 -21.357 -8.777 1.00 58.44 71 VAL A N 1
ATOM 559 C CA . VAL A 1 71 ? 28.805 -22.546 -9.533 1.00 58.44 71 VAL A CA 1
ATOM 560 C C . VAL A 1 71 ? 30.145 -22.320 -10.241 1.00 58.44 71 VAL A C 1
ATOM 562 O O . VAL A 1 71 ? 30.907 -23.270 -10.393 1.00 58.44 71 VAL A O 1
ATOM 565 N N . LEU A 1 72 ? 30.468 -21.089 -10.653 1.00 58.81 72 LEU A N 1
ATOM 566 C CA . LEU A 1 72 ? 31.724 -20.767 -11.349 1.00 58.81 72 LEU A CA 1
ATOM 567 C C . LEU A 1 72 ? 32.738 -20.006 -10.473 1.00 58.81 72 LEU A C 1
ATOM 569 O O . LEU A 1 72 ? 33.882 -19.843 -10.886 1.00 58.81 72 LEU A O 1
ATOM 573 N N . GLY A 1 73 ? 32.351 -19.575 -9.266 1.00 55.31 73 GLY A N 1
ATOM 574 C CA . GLY A 1 73 ? 33.219 -18.894 -8.292 1.00 55.31 73 GLY A CA 1
ATOM 57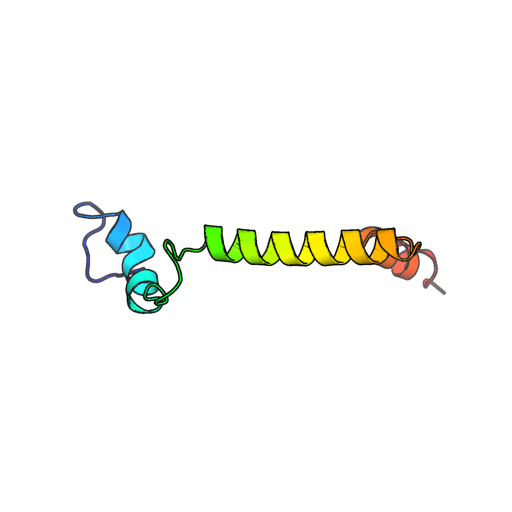5 C C . GLY A 1 73 ? 33.797 -19.790 -7.189 1.00 55.31 73 GLY A C 1
ATOM 576 O O . GLY A 1 73 ? 34.322 -19.270 -6.210 1.00 55.31 73 GLY A O 1
ATOM 577 N N . GLY A 1 74 ? 33.674 -21.114 -7.313 1.00 55.91 74 GLY A N 1
ATOM 578 C CA . GLY A 1 74 ? 34.175 -22.091 -6.343 1.00 55.91 74 GLY A CA 1
ATOM 579 C C . GLY A 1 74 ? 35.516 -22.706 -6.743 1.00 55.91 74 GLY A C 1
ATOM 580 O O . GLY A 1 74 ? 35.553 -23.879 -7.107 1.00 55.91 74 GLY A O 1
ATOM 581 N N . CYS A 1 75 ? 36.585 -21.914 -6.645 1.00 44.50 75 CYS A N 1
ATOM 582 C CA . CYS A 1 75 ? 37.948 -22.366 -6.352 1.00 44.50 75 CYS A CA 1
ATOM 583 C C . CYS A 1 75 ? 38.420 -21.626 -5.099 1.00 44.50 75 CYS A C 1
ATOM 585 O O . CYS A 1 75 ? 38.213 -20.392 -5.053 1.00 44.50 75 CYS A O 1
#

Foldseek 3Di:
DDCVDDCVVPVCCNVCVVVCVVDDDDPPDPDDDPVVVVVVVVVVVVVVCVVCVVVVHDPPPPVVVVVCCVVVVDD

Radius of gyration: 21.05 Å; Cα contacts (8 Å, |Δi|>4): 43; chains: 1; bounding box: 55×38×47 Å

Mean predicted aligned error: 10.44 Å

Secondary structure (DSSP, 8-state):
--TTS-TTT-HHHHHHHHHHHHSPPPTT-S--SHHHHHHHHHHHHHHHHHHHHHTT-----HHHHHHHHHHHS--

Sequence (75 aa):
MDQSVYPCEDFYQYAGGGWIKANSLQENERDWGRNKELAIINYYSLKYVLAVVADGAVVEPVVMILVVVIVLGGC

Solvent-accessible surface area (backbone atoms only — not comparable to full-atom values): 4561 Å² total; per-residue (Å²): 77,23,89,91,45,57,55,92,81,39,46,66,49,16,57,42,34,42,53,53,74,75,54,70,72,52,94,91,50,95,75,76,50,74,68,52,54,50,50,53,53,52,49,52,54,51,50,50,55,53,51,39,50,72,74,70,43,80,81,73,54,77,67,52,56,56,49,47,54,62,70,74,58,75,124

InterPro domains:
  IPR000718 Peptidase M13 [PS51885] (1-75)
  IPR008753 Peptidase M13, N-terminal domain [PF05649] (7-50)
  IPR024079 Metallopeptidase, catalytic domain superfamily [G3DSA:3.40.390.10] (1-32)
  IPR042089 Peptidase M13, domain 2 [G3DSA:1.10.1380.10] (33-50)

Organism: Trichonephila clavata (NCBI:txid2740835)

pLDDT: mean 83.9, std 15.84, range [44.5, 98.06]